Protein AF-A0A497BPC7-F1 (afdb_monomer_lite)

Sequence (63 aa):
MGVPENQAEFVRFVADDLTIYVARELLEKLEPGAEKQPFYLDGYGRFWIDLAEPWEGLSDHHG

Structure (mmCIF, N/CA/C/O backbone):
data_AF-A0A497BPC7-F1
#
_entry.id   AF-A0A497BPC7-F1
#
loop_
_atom_site.group_PDB
_atom_site.id
_atom_site.type_symbol
_atom_site.label_atom_id
_atom_site.label_alt_id
_atom_site.label_comp_id
_atom_site.label_asym_id
_atom_site.label_entity_id
_atom_site.label_seq_id
_atom_site.pdbx_PDB_ins_code
_atom_site.Cartn_x
_atom_site.Cartn_y
_atom_site.Cartn_z
_atom_site.occupancy
_atom_site.B_iso_or_equiv
_atom_site.auth_seq_id
_atom_site.auth_comp_id
_atom_site.auth_asym_id
_atom_site.auth_atom_id
_atom_site.pdbx_PDB_model_num
ATOM 1 N N . MET A 1 1 ? 11.857 -4.771 -14.009 1.00 49.28 1 MET A N 1
ATOM 2 C CA . MET A 1 1 ? 11.033 -3.977 -13.076 1.00 49.28 1 MET A CA 1
ATOM 3 C C . MET A 1 1 ? 11.946 -2.952 -12.432 1.00 49.28 1 MET A C 1
ATOM 5 O O . MET A 1 1 ? 12.966 -3.353 -11.888 1.00 49.28 1 MET A O 1
ATOM 9 N N . GLY A 1 2 ? 11.682 -1.662 -12.638 1.00 55.50 2 GLY A N 1
ATOM 10 C CA . GLY A 1 2 ? 12.538 -0.569 -12.169 1.00 55.50 2 GLY A CA 1
ATOM 11 C C . GLY A 1 2 ? 12.023 -0.001 -10.853 1.00 55.50 2 GLY A C 1
ATOM 12 O O . GLY A 1 2 ? 10.815 0.062 -10.644 1.00 55.50 2 GLY A O 1
ATOM 13 N N . VAL A 1 3 ? 12.939 0.385 -9.970 1.00 60.22 3 VAL A N 1
ATOM 14 C CA . VAL A 1 3 ? 12.617 1.188 -8.785 1.00 60.22 3 VAL A CA 1
ATOM 15 C C . VAL A 1 3 ? 12.021 2.521 -9.267 1.00 60.22 3 VAL A C 1
ATOM 17 O O . VAL A 1 3 ? 12.573 3.079 -10.218 1.00 60.22 3 VAL A O 1
ATOM 20 N N . PRO A 1 4 ? 10.923 3.031 -8.674 1.00 62.84 4 PRO A N 1
ATOM 21 C CA . PRO A 1 4 ? 10.359 4.319 -9.068 1.00 62.84 4 PRO A CA 1
ATOM 22 C C . PRO A 1 4 ? 11.418 5.421 -9.011 1.00 62.84 4 PRO A C 1
ATOM 24 O O . PRO A 1 4 ? 12.162 5.512 -8.032 1.00 62.84 4 PRO A O 1
ATOM 27 N N . GLU A 1 5 ? 11.474 6.262 -10.044 1.00 68.94 5 GLU A N 1
ATOM 28 C CA . GLU A 1 5 ? 12.434 7.373 -10.128 1.00 68.94 5 GLU A CA 1
ATOM 29 C C . GLU A 1 5 ? 12.234 8.376 -8.980 1.00 68.94 5 GLU A C 1
ATOM 31 O O . GLU A 1 5 ? 13.199 8.955 -8.484 1.00 68.94 5 GLU A O 1
ATOM 36 N N . ASN A 1 6 ? 10.993 8.506 -8.496 1.00 72.06 6 ASN A N 1
ATOM 37 C CA . ASN A 1 6 ? 10.628 9.299 -7.331 1.00 72.06 6 ASN A CA 1
ATOM 38 C C . ASN A 1 6 ? 9.976 8.425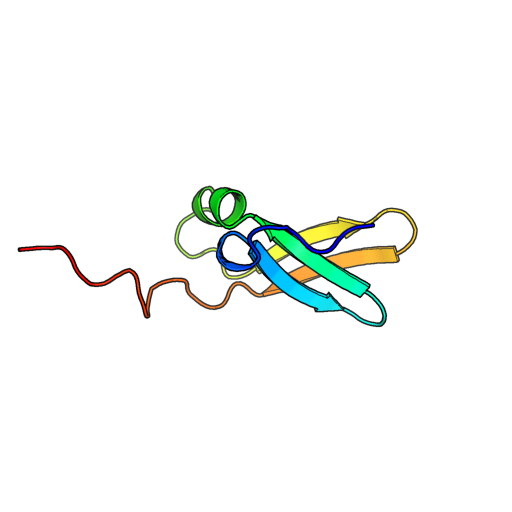 -6.247 1.00 72.06 6 ASN A C 1
ATOM 40 O O . ASN A 1 6 ? 8.756 8.328 -6.145 1.00 72.06 6 ASN A O 1
ATOM 44 N N . GLN A 1 7 ? 10.789 7.776 -5.410 1.00 68.94 7 GLN A N 1
ATOM 45 C CA . GLN A 1 7 ? 10.286 6.903 -4.337 1.00 68.94 7 GLN A CA 1
ATOM 46 C C . GLN A 1 7 ? 9.415 7.634 -3.299 1.00 68.94 7 GLN A C 1
ATOM 48 O O . GLN A 1 7 ? 8.668 6.973 -2.586 1.00 68.94 7 GLN A O 1
ATOM 53 N N . ALA A 1 8 ? 9.477 8.969 -3.211 1.00 74.00 8 ALA A N 1
ATOM 54 C CA . ALA A 1 8 ? 8.667 9.739 -2.266 1.00 74.00 8 ALA A CA 1
ATOM 55 C C . ALA A 1 8 ? 7.164 9.695 -2.596 1.00 74.00 8 ALA A C 1
ATOM 57 O O . ALA A 1 8 ? 6.337 9.780 -1.689 1.00 74.00 8 ALA A O 1
ATOM 58 N N . GLU A 1 9 ? 6.808 9.501 -3.868 1.00 81.38 9 GLU A N 1
ATOM 59 C CA . GLU A 1 9 ? 5.419 9.402 -4.339 1.00 81.38 9 GLU A CA 1
ATOM 60 C C . GLU A 1 9 ? 4.794 8.028 -4.082 1.00 81.38 9 GLU A C 1
ATOM 62 O O . GLU A 1 9 ? 3.597 7.839 -4.293 1.00 81.38 9 GLU A O 1
ATOM 67 N N . PHE A 1 10 ? 5.583 7.069 -3.598 1.00 80.69 10 PHE A N 1
ATOM 68 C CA . PHE A 1 10 ? 5.148 5.700 -3.386 1.00 80.69 10 PHE A CA 1
ATOM 69 C C . PHE A 1 10 ? 5.292 5.300 -1.921 1.00 80.69 10 PHE A C 1
ATOM 71 O O . PHE A 1 10 ? 6.250 5.655 -1.236 1.00 80.69 10 PHE A O 1
ATOM 78 N N . VAL A 1 11 ? 4.348 4.499 -1.443 1.00 77.38 11 VAL A N 1
ATOM 79 C CA . VAL A 1 11 ? 4.481 3.758 -0.192 1.00 77.38 11 VAL A CA 1
ATOM 80 C C . VAL A 1 11 ? 4.980 2.360 -0.531 1.00 77.38 11 VAL A C 1
ATOM 82 O O . VAL A 1 11 ? 4.413 1.667 -1.380 1.00 77.38 11 VAL A O 1
ATOM 85 N N . ARG A 1 12 ? 6.088 1.972 0.100 1.00 77.94 12 ARG A N 1
ATOM 86 C CA . ARG A 1 12 ? 6.720 0.667 -0.088 1.00 77.94 12 ARG A CA 1
ATOM 87 C C . ARG A 1 12 ? 6.135 -0.338 0.900 1.00 77.94 12 ARG A C 1
ATOM 89 O O . ARG A 1 12 ? 6.215 -0.128 2.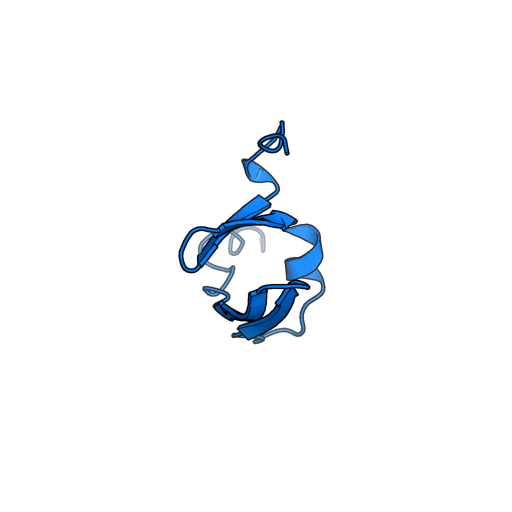106 1.00 77.94 12 ARG A O 1
ATOM 96 N N . PHE A 1 13 ? 5.661 -1.461 0.382 1.00 74.25 13 PHE A N 1
ATOM 97 C CA . PHE A 1 13 ? 5.192 -2.612 1.142 1.00 74.25 13 PHE A CA 1
ATOM 98 C C . PHE A 1 13 ? 6.079 -3.821 0.861 1.00 74.25 13 PHE A C 1
ATOM 100 O O . PHE A 1 13 ? 6.578 -3.998 -0.253 1.00 74.25 13 PHE A O 1
ATOM 107 N N . VAL A 1 14 ? 6.285 -4.641 1.887 1.00 73.44 14 VAL A N 1
ATOM 108 C CA . VAL A 1 14 ? 7.070 -5.873 1.799 1.00 73.44 14 VAL A CA 1
ATOM 109 C C . VAL A 1 14 ? 6.161 -7.028 2.191 1.00 73.44 14 VAL A C 1
ATOM 111 O O . VAL A 1 14 ? 5.618 -7.027 3.294 1.00 73.44 14 VAL A O 1
ATOM 114 N N . ALA A 1 15 ? 5.985 -7.983 1.282 1.00 70.62 15 ALA A N 1
ATOM 115 C CA . ALA A 1 15 ? 5.219 -9.203 1.508 1.00 70.62 15 ALA A CA 1
ATOM 116 C C . ALA A 1 15 ? 6.012 -10.383 0.942 1.00 70.62 15 ALA A C 1
ATOM 118 O O . ALA A 1 15 ? 6.285 -10.410 -0.254 1.00 70.62 15 ALA A O 1
ATOM 119 N N . ASP A 1 16 ? 6.408 -11.318 1.807 1.00 75.06 16 ASP A N 1
ATOM 120 C CA . ASP A 1 16 ? 7.271 -12.454 1.460 1.00 75.06 16 ASP A CA 1
ATOM 121 C C . ASP A 1 16 ? 8.551 -12.011 0.714 1.00 75.06 16 ASP A C 1
ATOM 123 O O . ASP A 1 16 ? 9.383 -11.291 1.270 1.00 75.06 16 ASP A O 1
ATOM 127 N N . ASP A 1 17 ? 8.719 -12.425 -0.541 1.00 77.25 17 ASP A N 1
ATOM 128 C CA . ASP A 1 17 ? 9.821 -12.079 -1.445 1.00 77.25 17 ASP A CA 1
ATOM 129 C C . ASP A 1 17 ? 9.517 -10.871 -2.354 1.00 77.25 17 ASP A C 1
ATOM 131 O O . ASP A 1 17 ? 10.349 -10.465 -3.172 1.00 77.25 17 ASP A O 1
ATOM 135 N N . LEU A 1 18 ? 8.344 -10.255 -2.197 1.00 76.69 18 LEU A N 1
ATOM 136 C CA . LEU A 1 18 ? 7.884 -9.143 -3.014 1.00 76.69 18 LEU A CA 1
ATOM 137 C C . LEU A 1 18 ? 8.078 -7.797 -2.324 1.00 76.69 18 LEU A C 1
ATOM 139 O O . LEU A 1 18 ? 7.708 -7.573 -1.171 1.00 76.69 18 LEU A O 1
ATOM 143 N N . THR A 1 19 ? 8.601 -6.846 -3.095 1.00 79.44 19 THR A N 1
ATOM 144 C CA . THR A 1 19 ? 8.526 -5.422 -2.768 1.00 79.44 19 THR A CA 1
ATOM 145 C C . THR A 1 19 ? 7.532 -4.756 -3.706 1.00 79.44 19 THR A C 1
ATOM 147 O O . THR A 1 19 ? 7.707 -4.780 -4.924 1.00 79.44 19 THR A O 1
ATOM 150 N N . ILE A 1 20 ? 6.507 -4.139 -3.130 1.00 78.88 20 ILE A N 1
ATOM 151 C CA . ILE A 1 20 ? 5.414 -3.495 -3.854 1.00 78.88 20 ILE A CA 1
ATOM 152 C C . ILE A 1 20 ? 5.461 -2.003 -3.551 1.00 78.88 20 ILE A C 1
ATOM 154 O O . ILE A 1 20 ? 5.576 -1.601 -2.397 1.00 78.88 20 ILE A O 1
ATOM 158 N N . TYR A 1 21 ? 5.375 -1.180 -4.590 1.00 79.12 21 TYR A N 1
ATOM 159 C CA . TYR A 1 21 ? 5.303 0.272 -4.470 1.00 79.12 21 TYR A CA 1
ATOM 160 C C . TYR A 1 21 ? 3.913 0.719 -4.905 1.00 79.12 21 TYR A C 1
ATOM 162 O O . TYR A 1 21 ? 3.523 0.496 -6.049 1.00 79.12 21 TYR A O 1
ATOM 170 N N . VAL A 1 22 ? 3.165 1.336 -3.995 1.00 78.12 22 VAL A N 1
ATOM 171 C CA . VAL A 1 22 ? 1.817 1.851 -4.267 1.00 78.12 22 VAL A CA 1
ATOM 172 C C . VAL A 1 22 ? 1.873 3.366 -4.296 1.00 78.12 22 VAL A C 1
ATOM 174 O O . VAL A 1 22 ? 2.378 3.975 -3.356 1.00 78.12 22 VAL A O 1
ATOM 177 N N . ALA A 1 23 ? 1.373 3.978 -5.367 1.00 82.12 23 ALA A N 1
ATOM 178 C CA . ALA A 1 23 ? 1.334 5.430 -5.487 1.00 82.12 23 ALA A CA 1
ATOM 179 C C . ALA A 1 23 ? 0.451 6.039 -4.386 1.00 82.12 23 ALA A C 1
ATOM 181 O O . ALA A 1 23 ? -0.662 5.565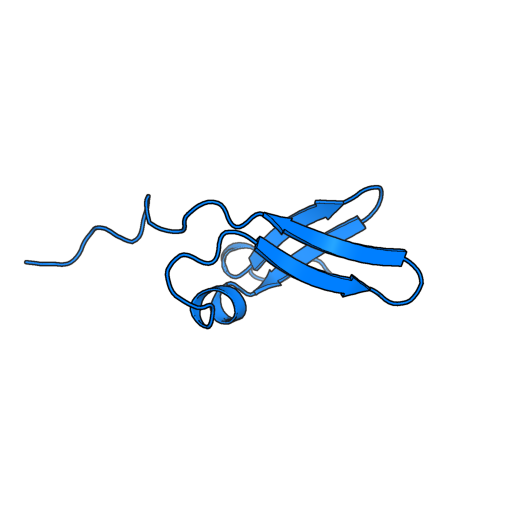 -4.142 1.00 82.12 23 ALA A O 1
ATOM 182 N N . ARG A 1 24 ? 0.926 7.106 -3.738 1.00 78.44 24 ARG A N 1
ATOM 183 C CA . ARG A 1 24 ? 0.199 7.809 -2.667 1.00 78.44 24 ARG A CA 1
ATOM 184 C C . ARG A 1 24 ? -1.164 8.322 -3.125 1.00 78.44 24 ARG A C 1
ATOM 186 O O . ARG A 1 24 ? -2.125 8.205 -2.375 1.00 78.44 24 ARG A O 1
ATOM 193 N N . GLU A 1 25 ? -1.279 8.765 -4.375 1.00 81.75 25 GLU A N 1
ATOM 194 C CA . GLU A 1 25 ? -2.548 9.230 -4.959 1.00 81.75 25 GLU A CA 1
ATOM 195 C C . GLU A 1 25 ? -3.662 8.163 -4.984 1.00 81.75 25 GLU A C 1
ATOM 197 O O . GLU A 1 25 ? -4.844 8.493 -5.079 1.00 81.75 25 GLU A O 1
ATOM 202 N N . LEU A 1 26 ? -3.317 6.870 -4.920 1.00 77.12 26 LEU A N 1
ATOM 203 C CA . LEU A 1 26 ? -4.303 5.793 -4.801 1.00 77.12 26 LEU A CA 1
ATOM 204 C C . LEU A 1 26 ? -4.800 5.650 -3.363 1.00 77.12 26 LEU A C 1
ATOM 206 O O . LEU A 1 26 ? -5.949 5.270 -3.158 1.00 77.12 26 LEU A O 1
ATOM 210 N N . LEU A 1 27 ? -3.953 5.974 -2.384 1.00 75.50 27 LEU A N 1
ATOM 211 C CA . LEU A 1 27 ? -4.301 5.956 -0.965 1.00 75.50 27 LEU A CA 1
ATOM 212 C C . LEU A 1 27 ? -5.180 7.154 -0.592 1.00 75.50 27 LEU A C 1
ATOM 214 O O . LEU A 1 27 ? -6.097 7.017 0.206 1.00 75.50 27 LEU A O 1
ATOM 218 N N . GLU A 1 28 ? -4.959 8.306 -1.226 1.00 74.06 28 GLU A N 1
ATOM 219 C CA . GLU A 1 28 ? -5.785 9.512 -1.054 1.00 74.06 28 GLU A CA 1
ATOM 220 C C . GLU A 1 28 ? -7.235 9.333 -1.529 1.00 74.06 28 GLU A C 1
ATOM 222 O O . GLU A 1 28 ? -8.122 10.081 -1.128 1.00 74.06 28 GLU A O 1
ATOM 227 N N . LYS A 1 29 ? -7.493 8.335 -2.383 1.00 78.88 29 LYS A N 1
ATOM 228 C CA . LYS A 1 29 ? -8.833 8.006 -2.894 1.00 78.88 29 LYS A CA 1
ATOM 229 C C . LYS A 1 29 ? -9.586 7.015 -2.002 1.00 78.88 29 LYS A C 1
ATOM 231 O O . LYS A 1 29 ? -10.707 6.636 -2.342 1.00 78.88 29 LYS A O 1
ATOM 236 N N . LEU A 1 30 ? -8.975 6.558 -0.910 1.00 77.50 30 LEU A N 1
ATOM 237 C CA . LEU A 1 30 ? -9.607 5.639 0.029 1.00 77.50 30 LEU A CA 1
ATOM 238 C C . LEU A 1 30 ? -10.620 6.364 0.910 1.00 77.50 30 LEU A C 1
ATOM 240 O O . LEU A 1 30 ? -10.514 7.564 1.163 1.00 77.50 30 LEU A O 1
ATOM 244 N N . GLU A 1 31 ? -11.618 5.619 1.382 1.00 75.62 31 GLU A N 1
ATOM 245 C CA . GLU A 1 31 ? -12.588 6.170 2.321 1.00 75.62 31 GLU A CA 1
ATOM 246 C C . GLU A 1 31 ? -11.883 6.607 3.619 1.00 75.62 31 GLU A C 1
ATOM 248 O O . GLU A 1 31 ? -10.992 5.901 4.106 1.00 75.62 31 GLU A O 1
ATOM 253 N N . PRO A 1 32 ? -12.266 7.756 4.207 1.00 70.75 32 PRO A N 1
ATOM 254 C CA . PRO A 1 32 ? -11.728 8.182 5.493 1.00 70.75 32 PRO A CA 1
ATOM 255 C C . PRO A 1 32 ? -11.903 7.091 6.556 1.00 70.75 32 PRO A C 1
ATOM 257 O O . PRO A 1 32 ? -13.010 6.604 6.776 1.00 70.75 32 PRO A O 1
ATOM 260 N N . GLY A 1 33 ? -10.807 6.714 7.219 1.00 73.25 33 GLY A N 1
ATOM 261 C CA . GLY A 1 33 ? -10.794 5.632 8.211 1.00 73.25 33 GLY A CA 1
ATOM 262 C C . GLY A 1 33 ? -10.557 4.232 7.635 1.00 73.25 33 GLY A C 1
ATOM 263 O O . GLY A 1 33 ? -10.629 3.254 8.375 1.00 73.25 33 GLY A O 1
ATOM 264 N N . ALA A 1 34 ? -10.258 4.100 6.340 1.00 75.69 34 ALA A N 1
ATOM 265 C CA . ALA A 1 34 ? -9.810 2.832 5.778 1.00 75.69 34 ALA A CA 1
ATOM 266 C C . ALA A 1 34 ? -8.453 2.416 6.380 1.00 75.69 34 ALA A C 1
ATOM 268 O O . ALA A 1 34 ? -7.420 3.014 6.093 1.00 75.69 34 ALA A O 1
ATOM 269 N N . GLU A 1 35 ? -8.457 1.358 7.192 1.00 76.12 35 GLU A N 1
ATOM 270 C CA . GLU A 1 35 ? -7.246 0.803 7.820 1.00 76.12 35 GLU A CA 1
ATOM 271 C C . GLU A 1 35 ? -6.527 -0.219 6.928 1.00 76.12 35 GLU A C 1
ATOM 273 O O . GLU A 1 35 ? -5.339 -0.493 7.103 1.00 76.12 35 GLU A O 1
ATOM 278 N N . LYS A 1 36 ? -7.249 -0.834 5.980 1.00 78.50 36 LYS A N 1
ATOM 279 C CA . LYS A 1 36 ? -6.714 -1.901 5.127 1.00 78.50 36 LYS A CA 1
ATOM 280 C C . LYS A 1 36 ? -7.229 -1.794 3.701 1.00 78.50 36 LYS A C 1
ATOM 282 O O . LYS A 1 36 ? -8.437 -1.729 3.484 1.00 78.50 36 LYS A O 1
ATOM 287 N N . GLN A 1 37 ? -6.323 -1.905 2.734 1.00 81.00 37 GLN A N 1
ATOM 288 C CA . GLN A 1 37 ? -6.670 -2.023 1.318 1.00 81.00 37 GLN A CA 1
ATOM 289 C C . GLN A 1 37 ? -6.354 -3.441 0.819 1.00 81.00 37 GLN A C 1
ATOM 291 O O . GLN A 1 37 ? -5.193 -3.861 0.872 1.00 81.00 37 GLN A O 1
ATOM 296 N N . PRO A 1 38 ? -7.343 -4.212 0.327 1.00 83.00 38 PRO A N 1
ATOM 297 C CA . PRO A 1 38 ? -7.060 -5.493 -0.301 1.00 83.00 38 PRO A CA 1
ATOM 298 C C . PRO A 1 38 ? -6.415 -5.272 -1.670 1.00 83.00 38 PRO A C 1
ATOM 300 O O . PRO A 1 38 ? -6.878 -4.448 -2.459 1.00 83.00 38 PRO A O 1
ATOM 303 N N . PHE A 1 39 ? -5.399 -6.067 -1.990 1.00 81.69 39 PHE A N 1
ATOM 304 C CA . PHE A 1 39 ? -4.881 -6.164 -3.351 1.00 81.69 39 PHE A CA 1
ATOM 305 C C . PHE A 1 39 ? -4.664 -7.626 -3.741 1.00 81.69 39 PHE A C 1
ATOM 307 O O . PHE A 1 39 ? -4.456 -8.496 -2.893 1.00 81.69 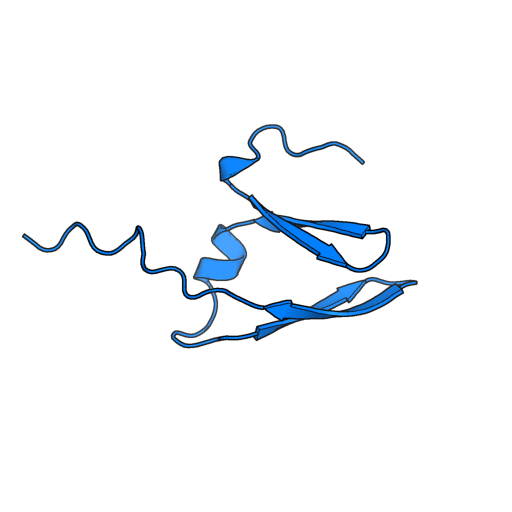39 PHE A O 1
ATOM 314 N N . TYR A 1 40 ? -4.763 -7.904 -5.038 1.00 83.31 40 TYR A N 1
ATOM 315 C CA . TYR A 1 40 ? -4.516 -9.224 -5.605 1.00 83.31 40 TYR A CA 1
ATOM 316 C C . TYR A 1 40 ? -3.387 -9.120 -6.617 1.00 83.31 40 TYR A C 1
ATOM 318 O O . TYR A 1 40 ? -3.435 -8.272 -7.509 1.00 83.31 40 TYR A O 1
ATOM 326 N N . LEU A 1 41 ? -2.388 -9.984 -6.471 1.00 82.38 41 LEU A N 1
ATOM 327 C CA . LEU A 1 41 ? -1.307 -10.123 -7.430 1.00 82.38 41 LEU A CA 1
ATOM 328 C C . LEU A 1 41 ? -1.420 -11.497 -8.085 1.00 82.38 41 LEU A C 1
ATOM 330 O O . LEU A 1 41 ? -1.362 -12.525 -7.404 1.00 82.38 41 LEU A O 1
ATOM 334 N N . ASP A 1 42 ? -1.603 -11.504 -9.404 1.00 82.50 42 ASP A N 1
ATOM 335 C CA . ASP A 1 42 ? -1.711 -12.745 -10.166 1.00 82.50 42 ASP A CA 1
ATOM 336 C C . ASP A 1 42 ? -0.456 -13.609 -9.975 1.00 82.50 42 ASP A C 1
ATOM 338 O O . ASP A 1 42 ? 0.669 -13.107 -9.971 1.00 82.50 42 ASP A O 1
ATOM 342 N N . GLY A 1 43 ? -0.661 -14.904 -9.739 1.00 84.00 43 GLY A N 1
ATOM 343 C CA . GLY A 1 43 ? 0.406 -15.853 -9.408 1.00 84.00 43 GLY A CA 1
ATOM 344 C C . GLY A 1 43 ? 0.898 -15.851 -7.951 1.00 84.00 43 GLY A C 1
ATOM 345 O O . GLY A 1 43 ? 1.589 -16.792 -7.574 1.00 84.00 43 GLY A O 1
ATOM 346 N N . TYR A 1 44 ? 0.516 -14.875 -7.120 1.00 79.75 44 TYR A N 1
ATOM 347 C CA . TYR A 1 44 ? 0.941 -14.788 -5.709 1.00 79.75 44 TYR A CA 1
ATOM 348 C C . TYR A 1 44 ? -0.227 -14.832 -4.719 1.00 79.75 44 TYR A C 1
ATOM 350 O O . TYR A 1 44 ? -0.097 -15.378 -3.626 1.00 79.75 44 TYR A O 1
ATOM 358 N N . GLY A 1 45 ? -1.393 -14.315 -5.111 1.00 85.50 45 GLY A N 1
ATOM 359 C CA . GLY A 1 45 ? -2.617 -14.386 -4.322 1.00 85.50 45 GLY A CA 1
ATOM 360 C C . GLY A 1 45 ? -3.085 -13.037 -3.784 1.00 85.50 45 GLY A C 1
ATOM 361 O O . GLY A 1 45 ? -2.793 -11.974 -4.336 1.00 85.50 45 GLY A O 1
ATOM 362 N N . ARG A 1 46 ? -3.903 -13.099 -2.729 1.00 84.25 46 ARG A N 1
ATOM 363 C CA . ARG A 1 46 ? -4.517 -11.928 -2.097 1.00 84.25 46 ARG A CA 1
ATOM 364 C C . ARG A 1 46 ? -3.706 -11.497 -0.888 1.00 84.25 46 ARG A C 1
ATOM 366 O O . ARG A 1 46 ? -3.418 -12.305 -0.012 1.00 84.25 46 ARG A O 1
ATOM 373 N N . PHE A 1 47 ? -3.484 -10.200 -0.799 1.00 80.88 47 PHE A N 1
ATOM 374 C CA . PHE A 1 47 ? -2.746 -9.559 0.270 1.00 80.88 47 PHE A CA 1
ATOM 375 C C . PHE A 1 47 ? -3.540 -8.376 0.822 1.00 80.88 47 PHE A C 1
ATOM 377 O O . PHE A 1 47 ? -4.497 -7.886 0.210 1.00 80.88 47 PHE A O 1
ATOM 384 N N . TRP A 1 48 ? -3.122 -7.919 1.994 1.00 77.94 48 TRP A N 1
ATOM 385 C CA . TRP A 1 48 ? -3.646 -6.724 2.632 1.00 77.94 48 TRP A CA 1
ATOM 386 C C . TRP A 1 48 ? -2.518 -5.721 2.786 1.00 77.94 48 TRP A C 1
ATOM 388 O O . TRP A 1 48 ? -1.438 -6.062 3.260 1.00 77.94 48 TRP A O 1
ATOM 398 N N . ILE A 1 49 ? -2.780 -4.493 2.367 1.00 77.50 49 ILE A N 1
ATOM 399 C CA . ILE A 1 49 ? -1.957 -3.346 2.708 1.00 77.50 49 ILE A CA 1
ATOM 400 C C . ILE A 1 49 ? -2.521 -2.780 4.002 1.00 77.50 49 ILE A C 1
ATOM 402 O O . ILE A 1 49 ? -3.657 -2.304 4.004 1.00 77.50 49 ILE A O 1
ATOM 406 N N . ASP A 1 50 ? -1.744 -2.848 5.080 1.00 75.00 50 ASP A N 1
ATOM 407 C CA . ASP A 1 50 ? -2.042 -2.106 6.300 1.00 75.00 50 ASP A CA 1
ATOM 408 C C . ASP A 1 50 ? -1.689 -0.637 6.060 1.00 75.00 50 ASP A C 1
ATOM 410 O O . ASP A 1 50 ? -0.536 -0.273 5.809 1.00 75.00 50 ASP A O 1
ATOM 414 N N . LEU A 1 51 ? -2.715 0.202 6.085 1.00 73.88 51 LEU A N 1
ATOM 415 C CA . LEU A 1 51 ? -2.587 1.638 5.946 1.00 73.88 51 LEU A CA 1
ATOM 416 C C . LEU A 1 51 ? -2.341 2.167 7.350 1.00 73.88 51 LEU A C 1
ATOM 418 O O . LEU A 1 51 ? -3.268 2.306 8.142 1.00 73.88 51 LEU A O 1
ATOM 422 N N . ALA A 1 52 ? -1.077 2.419 7.686 1.00 59.59 52 ALA A N 1
ATOM 423 C CA . ALA A 1 52 ? -0.798 3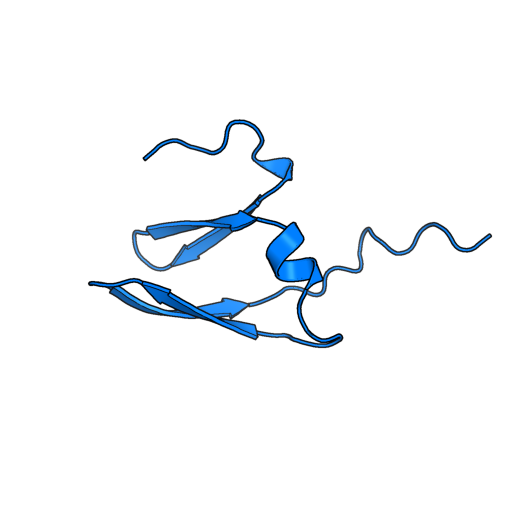.269 8.834 1.00 59.59 52 ALA A CA 1
ATOM 424 C C . ALA A 1 52 ? -1.510 4.608 8.588 1.00 59.59 52 ALA A C 1
ATOM 426 O O . ALA A 1 52 ? -1.400 5.141 7.481 1.00 59.59 52 ALA A O 1
ATOM 427 N N . GLU A 1 53 ? -2.265 5.104 9.573 1.00 54.19 53 GLU A N 1
ATOM 428 C CA . GLU A 1 53 ? -2.978 6.383 9.482 1.00 54.19 53 GLU A CA 1
ATOM 429 C C . GLU A 1 53 ? -2.111 7.447 8.791 1.00 54.19 53 GLU A C 1
ATOM 431 O O . GLU A 1 53 ? -1.036 7.789 9.297 1.00 54.19 53 GLU A O 1
ATOM 436 N N . PRO A 1 54 ? -2.536 8.013 7.652 1.00 49.88 54 PRO A N 1
ATOM 437 C CA . PRO A 1 54 ? -1.812 9.115 7.054 1.00 49.88 54 PRO A CA 1
ATOM 438 C C . PRO A 1 54 ? -2.282 10.444 7.671 1.00 49.88 54 PRO A C 1
ATOM 440 O O . PRO A 1 54 ? -2.884 11.243 6.968 1.00 49.88 54 PRO A O 1
ATOM 443 N N . TRP A 1 55 ? -1.997 10.729 8.954 1.00 53.72 55 TRP A N 1
ATOM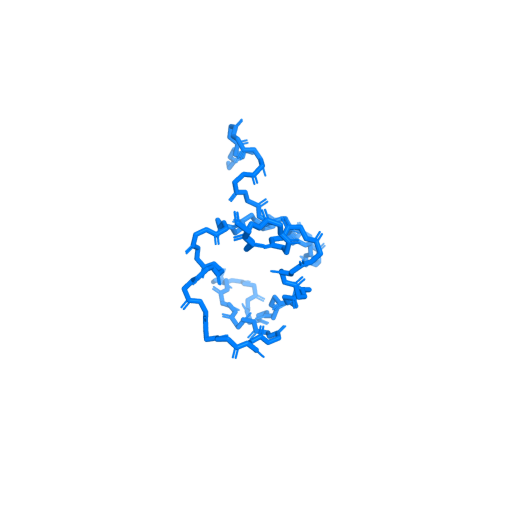 444 C CA . TRP A 1 55 ? -2.129 12.112 9.476 1.00 53.72 55 TRP A CA 1
ATOM 445 C C . TRP A 1 55 ? -0.969 12.657 10.319 1.00 53.72 55 TRP A C 1
ATOM 447 O O . TRP A 1 55 ? -0.948 13.873 10.527 1.00 53.72 55 TRP A O 1
ATOM 457 N N . GLU A 1 56 ? 0.024 11.866 10.749 1.00 46.72 56 GLU A N 1
ATOM 458 C CA . GLU A 1 56 ? 1.249 12.402 11.395 1.00 46.72 56 GLU A CA 1
ATOM 459 C C . GLU A 1 56 ? 2.190 13.080 10.371 1.00 46.72 56 GLU A C 1
ATOM 461 O O . GLU A 1 56 ? 3.367 12.760 10.231 1.00 46.72 56 GLU A O 1
ATOM 466 N N . GLY A 1 57 ? 1.638 14.010 9.594 1.00 47.53 57 GLY A N 1
ATOM 467 C CA . GLY A 1 57 ? 2.335 14.789 8.572 1.00 47.53 57 GLY A CA 1
ATOM 468 C C . GLY A 1 57 ? 1.422 15.624 7.666 1.00 47.53 57 GLY A C 1
ATOM 469 O O . GLY A 1 57 ? 1.930 16.429 6.895 1.00 47.53 57 GLY A O 1
ATOM 470 N N . LEU A 1 58 ? 0.092 15.465 7.754 1.00 47.97 58 LEU A N 1
ATOM 471 C CA . LEU A 1 58 ? -0.899 16.301 7.048 1.00 47.97 58 LEU A CA 1
ATOM 472 C C . LEU A 1 58 ? -1.703 17.218 7.987 1.00 47.97 58 LEU A C 1
ATOM 474 O O . LEU A 1 58 ? -2.569 17.963 7.535 1.00 47.97 58 LEU A O 1
ATOM 478 N N . SER A 1 59 ? -1.388 17.213 9.284 1.00 43.72 59 SER A N 1
ATOM 479 C CA . SER A 1 59 ? -1.968 18.129 10.271 1.00 43.72 59 SER A CA 1
ATOM 480 C C . SER A 1 59 ? -1.126 19.399 10.420 1.00 43.72 59 SER A C 1
ATOM 482 O O . SER A 1 59 ? -0.671 19.696 11.511 1.00 43.72 59 SER A O 1
ATOM 484 N N . ASP A 1 60 ? -0.901 20.136 9.332 1.00 49.31 60 ASP A N 1
ATOM 485 C CA . ASP A 1 60 ? -0.450 21.535 9.397 1.00 49.31 60 ASP A CA 1
ATOM 486 C C . ASP A 1 60 ? -0.838 22.274 8.108 1.00 49.31 60 ASP A C 1
ATOM 488 O O . ASP A 1 60 ? -0.045 22.450 7.189 1.00 49.31 60 ASP A O 1
ATOM 492 N N . HIS A 1 61 ? -2.110 22.667 8.024 1.00 40.19 61 HIS A N 1
ATOM 493 C CA . HIS A 1 61 ? -2.503 24.020 7.618 1.00 40.19 61 HIS A CA 1
ATOM 494 C C . HIS A 1 61 ? -4.013 24.195 7.827 1.00 40.19 61 HIS A C 1
ATOM 496 O O . HIS A 1 61 ? -4.826 24.092 6.911 1.00 40.19 61 HIS A O 1
ATOM 502 N N . HIS A 1 62 ? -4.386 24.490 9.070 1.00 41.38 62 HIS A N 1
ATOM 503 C CA . HIS A 1 62 ? -5.571 25.291 9.345 1.00 41.38 62 HIS A CA 1
ATOM 504 C C . HIS A 1 62 ? -5.122 26.480 10.195 1.00 41.38 62 HIS A C 1
ATOM 506 O O . HIS A 1 62 ? -4.725 26.314 11.347 1.00 41.38 62 HIS A O 1
ATOM 512 N N . GLY A 1 63 ? -5.141 27.664 9.587 1.00 37.66 63 GLY A N 1
ATOM 513 C CA . GLY A 1 63 ? -4.746 28.940 10.175 1.00 37.66 63 GLY A CA 1
ATOM 514 C C . GLY A 1 63 ? -4.791 30.029 9.124 1.00 37.66 63 GLY A C 1
ATOM 515 O O . GLY A 1 63 ? -3.836 30.071 8.320 1.00 37.66 63 GLY A O 1
#

Radius of gyration: 13.61 Å; chains: 1; bounding box: 25×45×24 Å

Foldseek 3Di:
DDDPPDLVQWDWDDDDPDIDTHGVVVVVPDDPPPQWDWDADPPPGIDIDGDDDPDPPVPDDDD

Secondary structure (DSSP, 8-state):
-PPPS-GGGEEEEEETTEEEEEEHHHHTTSPTT--EEEEEETTTEEEEEE---TTTTT-----

pLDDT: mean 70.66, std 13.06, range [37.66, 85.5]